Protein AF-A0A519ZS74-F1 (afdb_monomer)

Nearest PDB structures (foldseek):
  2l7a-assembly1_A  TM=2.210E-01  e=8.397E+00  Mus musculus

Structure (mmCIF, N/CA/C/O backbone):
data_AF-A0A519ZS74-F1
#
_entry.id   AF-A0A519ZS74-F1
#
loop_
_atom_site.group_PDB
_atom_site.id
_atom_site.type_symbol
_atom_site.label_atom_id
_atom_site.label_alt_id
_atom_site.label_comp_id
_atom_site.label_asym_id
_atom_site.label_entity_id
_atom_site.label_seq_id
_atom_site.pdbx_PDB_ins_code
_atom_site.Cartn_x
_atom_site.Cartn_y
_atom_site.Cartn_z
_atom_site.occupancy
_atom_site.B_iso_or_equiv
_atom_site.auth_seq_id
_atom_site.auth_comp_id
_atom_site.auth_asym_id
_atom_site.auth_atom_id
_atom_site.pdbx_PDB_model_num
ATOM 1 N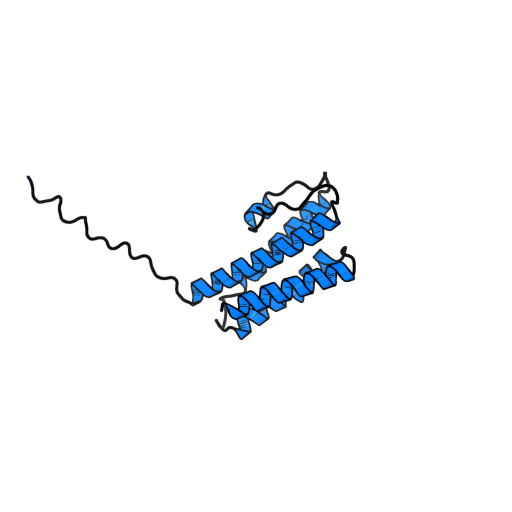 N . MET A 1 1 ? -61.307 16.543 -7.448 1.00 47.03 1 MET A N 1
ATOM 2 C CA . MET A 1 1 ? -60.037 15.778 -7.482 1.00 47.03 1 MET A CA 1
ATOM 3 C C . MET A 1 1 ? -58.834 16.681 -7.176 1.00 47.03 1 MET A C 1
ATOM 5 O O . MET A 1 1 ? -58.057 16.983 -8.069 1.00 47.03 1 MET A O 1
ATOM 9 N N . ARG A 1 2 ? -58.686 17.200 -5.947 1.00 54.75 2 ARG A N 1
ATOM 10 C CA . ARG A 1 2 ? -57.644 18.210 -5.647 1.00 54.75 2 ARG A CA 1
ATOM 11 C C . ARG A 1 2 ? -57.099 18.129 -4.215 1.00 54.75 2 ARG A C 1
ATOM 13 O O . ARG A 1 2 ? -56.752 19.149 -3.643 1.00 54.75 2 ARG A O 1
ATOM 20 N N . HIS A 1 3 ? -57.032 16.935 -3.621 1.00 51.72 3 HIS A N 1
ATOM 21 C CA . HIS A 1 3 ? -56.488 16.778 -2.259 1.00 51.72 3 HIS A CA 1
ATOM 22 C C . HIS A 1 3 ? -55.543 15.582 -2.056 1.00 51.72 3 HIS A C 1
ATOM 24 O O . HIS A 1 3 ? -54.991 15.449 -0.973 1.00 51.72 3 HIS A O 1
ATOM 30 N N . LEU A 1 4 ? -55.260 14.768 -3.081 1.00 53.41 4 LEU A N 1
ATOM 31 C CA . LEU A 1 4 ? -54.363 13.607 -2.938 1.00 53.41 4 LEU A CA 1
ATOM 32 C C . LEU A 1 4 ? -52.867 13.897 -3.168 1.00 53.41 4 LEU A C 1
ATOM 34 O O . LEU A 1 4 ? -52.048 13.002 -3.010 1.00 53.41 4 LEU A O 1
ATOM 38 N N . LEU A 1 5 ? -52.484 15.134 -3.500 1.00 52.88 5 LEU A N 1
ATOM 39 C CA . LEU A 1 5 ? -51.108 15.475 -3.897 1.00 52.88 5 LEU A CA 1
ATOM 40 C C . LEU A 1 5 ? -50.310 16.227 -2.815 1.00 52.88 5 LEU A C 1
ATOM 42 O O . LEU A 1 5 ? -49.486 17.079 -3.135 1.00 52.88 5 LEU A O 1
ATOM 46 N N . LYS A 1 6 ? -50.593 15.990 -1.529 1.00 51.09 6 LYS A N 1
ATOM 47 C CA . LYS A 1 6 ? -49.886 16.668 -0.421 1.00 51.09 6 LYS A CA 1
ATOM 48 C C . LYS A 1 6 ? -49.272 15.734 0.624 1.00 51.09 6 LYS A C 1
ATOM 50 O O . LYS A 1 6 ? -48.623 16.223 1.538 1.00 51.09 6 LYS A O 1
ATOM 55 N N . LEU A 1 7 ? -49.416 14.414 0.481 1.00 51.12 7 LEU A N 1
ATOM 56 C CA . LEU A 1 7 ? -48.955 13.449 1.492 1.00 51.12 7 LEU A CA 1
ATOM 57 C C . LEU A 1 7 ? -47.631 12.735 1.160 1.00 51.12 7 LEU A C 1
ATOM 59 O O . LEU A 1 7 ? -47.291 11.757 1.811 1.00 51.12 7 LEU A O 1
ATOM 63 N N . LEU A 1 8 ? -46.881 13.206 0.160 1.00 53.12 8 LEU A N 1
ATOM 64 C CA . LEU A 1 8 ? -45.631 12.576 -0.300 1.00 53.12 8 LEU A CA 1
ATOM 65 C C . LEU A 1 8 ? -44.371 13.420 -0.032 1.00 53.12 8 LEU A C 1
ATOM 67 O O . LEU A 1 8 ? -43.315 13.140 -0.585 1.00 53.12 8 LEU A O 1
ATOM 71 N N . LEU A 1 9 ? -44.465 14.447 0.821 1.00 54.03 9 LEU A N 1
ATOM 72 C CA . LEU A 1 9 ? -43.363 15.378 1.121 1.00 54.03 9 LEU A CA 1
ATOM 73 C C . LEU A 1 9 ? -42.693 15.169 2.491 1.00 54.03 9 LEU A C 1
ATOM 75 O O . LEU A 1 9 ? -41.896 15.998 2.912 1.00 54.03 9 LEU A O 1
ATOM 79 N N . PHE A 1 10 ? -42.966 14.053 3.170 1.00 50.94 10 PHE A N 1
ATOM 80 C CA . PHE A 1 10 ? -42.341 13.715 4.455 1.00 50.94 10 PHE A CA 1
ATOM 81 C C . PHE A 1 10 ? -41.796 12.284 4.474 1.00 50.94 10 PHE A C 1
ATOM 83 O O . PHE A 1 10 ? -42.033 11.528 5.410 1.00 50.94 10 PHE A O 1
ATOM 90 N N . LEU A 1 11 ? -41.047 11.899 3.442 1.00 52.06 11 LEU A N 1
ATOM 91 C CA . LEU A 1 11 ? -40.039 10.858 3.625 1.00 5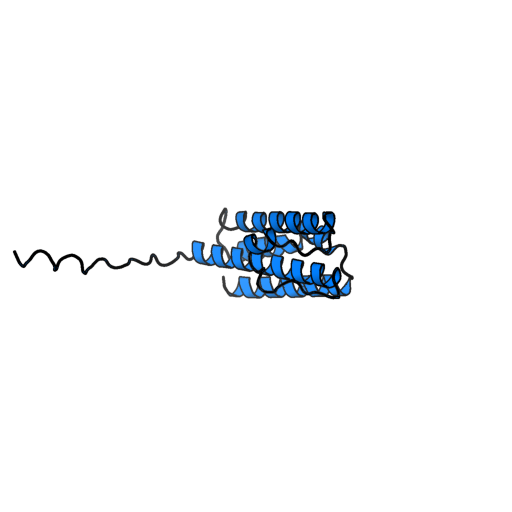2.06 11 LEU A CA 1
ATOM 92 C C . LEU A 1 11 ? -38.779 11.566 4.129 1.00 52.06 11 LEU A C 1
ATOM 94 O O . LEU A 1 11 ? -38.113 12.224 3.327 1.00 52.06 11 LEU A O 1
ATOM 98 N N . PRO A 1 12 ? -38.437 11.490 5.430 1.00 56.12 12 PRO A N 1
ATOM 99 C CA . PRO A 1 12 ? -37.088 11.833 5.820 1.00 56.12 12 PRO A CA 1
ATOM 100 C C . PRO A 1 12 ? -36.199 10.831 5.085 1.00 56.12 12 PRO A C 1
ATOM 102 O O . PRO A 1 12 ? -36.344 9.619 5.255 1.00 56.12 12 PRO A O 1
ATOM 105 N N . LEU A 1 13 ? -35.307 11.326 4.228 1.00 57.69 13 LEU A N 1
ATOM 106 C CA . LEU A 1 13 ? -34.118 10.569 3.869 1.00 57.69 13 LEU A CA 1
ATOM 107 C C . LEU A 1 13 ? -33.385 10.311 5.186 1.00 57.69 13 LEU A C 1
ATOM 109 O O . LEU A 1 13 ? -32.620 11.145 5.665 1.00 57.69 13 LEU A O 1
ATOM 113 N N . LEU A 1 14 ? -33.684 9.174 5.810 1.00 53.66 14 LEU A N 1
ATOM 114 C CA . LEU A 1 14 ? -32.897 8.607 6.887 1.00 53.66 14 LEU A CA 1
ATOM 115 C C . LEU A 1 14 ? -31.566 8.204 6.254 1.00 53.66 14 LEU A C 1
ATOM 117 O O . LEU A 1 14 ? -31.371 7.061 5.849 1.00 53.66 14 LEU A O 1
ATOM 121 N N . ALA A 1 15 ? -30.660 9.168 6.107 1.00 57.94 15 ALA A N 1
ATOM 122 C CA . ALA A 1 15 ? -29.251 8.857 5.992 1.00 57.94 15 ALA A CA 1
ATOM 123 C C . ALA A 1 15 ? -28.886 8.151 7.301 1.00 57.94 15 ALA A C 1
ATOM 125 O O . ALA A 1 15 ? -28.799 8.791 8.349 1.00 57.94 15 ALA A O 1
ATOM 126 N N . ALA A 1 16 ? -28.782 6.822 7.265 1.00 62.91 16 ALA A N 1
ATOM 127 C CA . ALA A 1 16 ? -28.293 6.063 8.401 1.00 62.91 16 ALA A CA 1
ATOM 128 C C . ALA A 1 16 ? -26.895 6.600 8.733 1.00 62.91 16 ALA A C 1
ATOM 130 O O . ALA A 1 16 ? -25.989 6.539 7.899 1.00 62.91 16 ALA A O 1
ATOM 131 N N . ALA A 1 17 ? -26.746 7.204 9.913 1.00 69.25 17 ALA A N 1
ATOM 132 C CA . ALA A 1 17 ? -25.441 7.618 10.398 1.00 69.25 17 ALA A CA 1
ATOM 133 C C . ALA A 1 17 ? -24.561 6.367 10.483 1.00 69.25 17 ALA A C 1
ATOM 135 O O . ALA A 1 17 ? -24.976 5.366 11.068 1.00 69.25 17 ALA A O 1
ATOM 136 N N . GLN A 1 18 ? -23.378 6.419 9.868 1.00 78.38 18 GLN A N 1
ATOM 137 C CA . GLN A 1 18 ? -22.432 5.308 9.921 1.00 78.38 18 GLN A CA 1
ATOM 138 C C . GLN A 1 18 ? -22.118 4.983 11.377 1.00 78.38 18 GLN A C 1
ATOM 140 O O . GLN A 1 18 ? -21.830 5.870 12.187 1.00 78.38 18 GLN A O 1
ATOM 145 N N . THR A 1 19 ? -22.184 3.701 11.712 1.00 87.50 19 THR A N 1
ATOM 146 C CA . THR A 1 19 ? -21.801 3.240 13.043 1.00 87.50 19 THR A CA 1
ATOM 147 C C . THR A 1 19 ? -20.296 3.449 13.247 1.00 87.50 19 THR A C 1
ATOM 149 O O . THR A 1 19 ? -19.530 3.393 12.281 1.00 87.50 19 THR A O 1
ATOM 152 N N . PRO A 1 20 ? -19.813 3.625 14.492 1.00 88.25 20 PRO A N 1
ATOM 153 C CA . PRO A 1 20 ? -18.374 3.691 14.759 1.00 88.25 20 PRO A CA 1
ATOM 154 C C . PRO A 1 20 ? -17.603 2.489 14.189 1.00 88.25 20 PRO A C 1
ATOM 156 O O . PRO A 1 20 ? -16.492 2.636 13.689 1.00 88.25 20 PRO A O 1
ATOM 159 N N . ALA A 1 21 ? -18.222 1.304 14.188 1.00 89.19 21 ALA A N 1
ATOM 160 C CA . ALA A 1 21 ? -17.663 0.099 13.585 1.00 89.19 21 ALA A CA 1
ATOM 161 C C . ALA A 1 21 ? -17.443 0.242 12.068 1.00 89.19 21 ALA A C 1
ATOM 163 O O . ALA A 1 21 ? -16.370 -0.094 11.566 1.00 89.19 21 ALA A O 1
ATOM 164 N N . GLU A 1 22 ? -18.433 0.765 11.342 1.00 91.50 22 GLU A N 1
ATOM 165 C CA . GLU A 1 22 ? -18.336 1.012 9.899 1.00 91.50 22 GLU A CA 1
ATOM 166 C C . GLU A 1 22 ? -17.301 2.092 9.583 1.00 91.50 22 GLU A C 1
ATOM 168 O O . GLU A 1 22 ? -16.487 1.906 8.677 1.00 91.50 22 GLU A O 1
ATOM 173 N N . THR A 1 23 ? -17.274 3.181 10.354 1.00 93.12 23 THR A N 1
ATOM 174 C CA . THR A 1 23 ? -16.278 4.254 10.210 1.00 93.12 23 THR A CA 1
ATOM 175 C C . THR A 1 23 ? -14.861 3.719 10.406 1.00 93.12 23 THR A C 1
ATOM 177 O O . THR A 1 23 ? -13.989 3.941 9.564 1.00 93.12 23 THR A O 1
ATOM 180 N N . ASN A 1 24 ? -14.636 2.933 11.460 1.00 94.12 24 ASN A N 1
ATOM 181 C CA . ASN A 1 24 ? -13.320 2.373 11.765 1.00 94.12 24 ASN A CA 1
ATOM 182 C C . ASN A 1 24 ? -12.897 1.322 10.734 1.00 94.12 24 ASN A C 1
ATOM 184 O O . ASN A 1 24 ? -11.722 1.244 10.371 1.00 94.12 24 ASN A O 1
ATOM 188 N N . LYS A 1 25 ? -13.848 0.549 10.194 1.00 94.62 25 LYS A N 1
ATOM 189 C CA . LYS A 1 25 ? -13.588 -0.367 9.078 1.00 94.62 25 LYS A CA 1
ATOM 190 C C . LYS A 1 25 ? -13.190 0.378 7.807 1.00 94.62 25 LYS A C 1
ATOM 192 O O . LYS A 1 25 ? -12.229 -0.014 7.151 1.00 94.62 25 LYS A O 1
ATOM 197 N N . GLN A 1 26 ? -13.886 1.461 7.470 1.00 95.12 26 GLN A N 1
ATOM 198 C CA . GLN A 1 26 ? -13.552 2.287 6.309 1.00 95.12 26 GLN A CA 1
ATOM 199 C C . GLN A 1 26 ? -12.190 2.966 6.462 1.00 95.12 26 GLN A C 1
ATOM 201 O O . GLN A 1 26 ? -11.429 3.033 5.496 1.00 95.12 26 GLN A O 1
ATOM 206 N N . LEU A 1 27 ? -11.868 3.445 7.668 1.00 96.81 27 LEU A N 1
ATOM 207 C CA . LEU A 1 27 ? -10.549 3.979 7.987 1.00 96.81 27 LEU A CA 1
ATOM 208 C C . LEU A 1 27 ? -9.472 2.908 7.784 1.00 96.81 27 LEU A C 1
ATOM 210 O O . LEU A 1 27 ? -8.490 3.168 7.095 1.00 96.81 27 LEU A O 1
ATOM 214 N N . PHE A 1 28 ? -9.685 1.696 8.305 1.00 97.25 28 PHE A N 1
ATOM 215 C CA . PHE A 1 28 ? -8.763 0.576 8.118 1.00 97.25 28 PHE A CA 1
ATOM 216 C C . PHE A 1 28 ? -8.540 0.271 6.632 1.00 97.25 28 PHE A C 1
ATOM 218 O O . PHE A 1 28 ? -7.401 0.212 6.171 1.00 97.25 28 PHE A O 1
ATOM 225 N N . ASP A 1 29 ? -9.618 0.135 5.859 1.00 97.12 29 ASP A N 1
ATOM 226 C CA . ASP A 1 29 ? -9.547 -0.202 4.436 1.00 97.12 29 ASP A CA 1
ATOM 227 C C . ASP A 1 29 ? -8.819 0.864 3.622 1.00 97.12 29 ASP A C 1
ATOM 229 O O . ASP A 1 29 ? -7.980 0.531 2.780 1.00 97.12 29 ASP A O 1
ATOM 233 N N . ARG A 1 30 ? -9.097 2.142 3.904 1.00 97.31 30 ARG A N 1
ATOM 234 C CA . ARG A 1 30 ? -8.407 3.271 3.275 1.00 97.31 30 ARG A CA 1
ATOM 235 C C . ARG A 1 30 ? -6.923 3.273 3.623 1.00 97.31 30 ARG A C 1
ATOM 237 O O . ARG A 1 30 ? -6.102 3.525 2.745 1.00 97.31 30 ARG A O 1
ATOM 244 N N . THR A 1 31 ? -6.575 2.967 4.870 1.00 98.25 31 THR A N 1
ATOM 245 C CA . THR A 1 31 ? -5.176 2.854 5.281 1.00 98.25 31 THR A CA 1
ATOM 246 C C . THR A 1 31 ? -4.489 1.720 4.531 1.00 98.25 31 THR A C 1
ATOM 248 O O . THR A 1 31 ? -3.437 1.952 3.951 1.00 98.25 31 THR A O 1
ATOM 251 N N . ILE A 1 32 ? -5.095 0.531 4.427 1.00 98.19 32 ILE A N 1
ATOM 252 C CA . ILE A 1 32 ? -4.534 -0.570 3.624 1.00 98.19 32 ILE A CA 1
ATOM 253 C C . ILE A 1 32 ? -4.341 -0.166 2.154 1.00 98.19 32 ILE A C 1
ATOM 255 O O . ILE A 1 32 ? -3.323 -0.509 1.551 1.00 98.19 32 ILE A O 1
ATOM 259 N N . ASP A 1 33 ? -5.293 0.562 1.567 1.00 98.25 33 ASP A N 1
ATOM 260 C CA . ASP A 1 33 ? -5.164 1.074 0.201 1.00 98.25 33 ASP A CA 1
ATOM 261 C C . ASP A 1 33 ? -3.992 2.044 0.037 1.00 98.25 33 ASP A C 1
ATOM 263 O O . ASP A 1 33 ? -3.286 1.971 -0.971 1.00 98.25 33 ASP A O 1
ATOM 267 N N . GLU A 1 34 ? -3.769 2.914 1.021 1.00 98.25 34 GLU A N 1
ATOM 268 C CA . GLU A 1 34 ? -2.666 3.873 1.024 1.00 98.25 34 GLU A CA 1
ATOM 269 C C . GLU A 1 34 ? -1.306 3.186 1.200 1.00 98.25 34 GLU A C 1
ATOM 271 O O . GLU A 1 34 ? -0.376 3.486 0.449 1.00 98.25 34 GLU A O 1
ATOM 276 N N . LEU A 1 35 ? -1.205 2.227 2.127 1.00 98.50 35 LEU A N 1
ATOM 277 C CA . LEU A 1 35 ? -0.008 1.401 2.330 1.00 98.50 35 LEU A CA 1
ATOM 278 C C . LEU A 1 35 ? 0.363 0.648 1.039 1.00 98.50 35 LEU A C 1
ATOM 280 O O . LEU A 1 35 ? 1.499 0.673 0.555 1.00 98.50 35 LEU A O 1
ATOM 284 N N . ASN A 1 36 ? -0.631 0.021 0.402 1.00 98.44 36 ASN A N 1
ATOM 285 C CA . ASN A 1 36 ? -0.445 -0.678 -0.866 1.00 98.44 36 ASN A CA 1
ATOM 286 C C . ASN A 1 36 ? -0.043 0.283 -1.998 1.00 98.44 36 ASN A C 1
ATOM 288 O O . ASN A 1 36 ? 0.894 -0.006 -2.742 1.00 98.44 36 ASN A O 1
ATOM 292 N N . PHE A 1 37 ? -0.696 1.446 -2.103 1.00 98.56 37 PHE A N 1
ATOM 293 C CA . PHE A 1 37 ? -0.352 2.468 -3.093 1.00 98.56 37 PHE A CA 1
ATOM 294 C C . PHE A 1 37 ? 1.109 2.915 -2.969 1.00 98.56 37 PHE A C 1
ATOM 296 O O . PHE A 1 37 ? 1.830 2.888 -3.961 1.00 98.56 37 PHE A O 1
ATOM 303 N N . ARG A 1 38 ? 1.566 3.290 -1.771 1.00 98.25 38 ARG A N 1
ATOM 304 C CA . ARG A 1 38 ? 2.940 3.776 -1.544 1.00 98.25 38 ARG A CA 1
ATOM 305 C C . ARG A 1 38 ? 3.983 2.698 -1.785 1.00 98.25 38 ARG A C 1
ATOM 307 O O . ARG A 1 38 ? 5.045 2.968 -2.350 1.00 98.25 38 ARG A O 1
ATOM 314 N N . THR A 1 39 ? 3.666 1.469 -1.387 1.00 98.44 39 THR A N 1
ATOM 315 C CA . THR A 1 39 ? 4.500 0.302 -1.670 1.00 98.44 39 THR A CA 1
ATOM 316 C C . THR A 1 39 ? 4.639 0.095 -3.182 1.00 98.44 39 THR A C 1
ATOM 318 O O . THR A 1 39 ? 5.751 -0.089 -3.678 1.00 98.44 39 THR A O 1
ATOM 321 N N . PHE A 1 40 ? 3.537 0.187 -3.932 1.00 98.44 40 PHE A N 1
ATOM 322 C CA . PHE A 1 40 ? 3.546 0.109 -5.394 1.00 98.44 40 PHE A CA 1
ATOM 323 C C . PHE A 1 40 ? 4.335 1.237 -6.027 1.00 98.44 40 PHE A C 1
ATOM 325 O O . PHE A 1 40 ? 5.206 0.963 -6.842 1.00 98.44 40 PHE A O 1
ATOM 332 N N . GLU A 1 41 ? 4.052 2.475 -5.633 1.00 98.19 41 GLU A N 1
ATOM 333 C CA . GLU A 1 41 ? 4.721 3.673 -6.130 1.00 98.19 41 GLU A CA 1
ATOM 334 C C . GLU A 1 41 ? 6.235 3.546 -5.970 1.00 98.19 41 GLU A C 1
ATOM 336 O O . GLU A 1 41 ? 6.968 3.668 -6.945 1.00 98.19 41 GLU A O 1
ATOM 341 N N . THR A 1 42 ? 6.697 3.171 -4.776 1.00 98.06 42 THR A N 1
ATOM 342 C CA . THR A 1 42 ? 8.129 3.029 -4.484 1.00 98.06 42 THR A CA 1
ATOM 343 C C . THR A 1 42 ? 8.783 1.933 -5.329 1.00 98.06 42 THR A C 1
ATOM 345 O O . THR A 1 42 ? 9.828 2.156 -5.937 1.00 98.06 42 THR A O 1
ATOM 348 N N . VAL A 1 43 ? 8.184 0.737 -5.390 1.00 97.94 43 VAL A N 1
ATOM 349 C CA . VAL A 1 43 ? 8.758 -0.394 -6.143 1.00 97.94 43 VAL A CA 1
ATOM 350 C C . VAL A 1 43 ? 8.705 -0.146 -7.652 1.00 97.94 43 VAL A C 1
ATOM 352 O O . VAL A 1 43 ? 9.653 -0.477 -8.364 1.00 97.94 43 VAL A O 1
ATOM 355 N N . TYR A 1 44 ? 7.624 0.455 -8.143 1.00 97.75 44 TYR A N 1
ATOM 356 C CA . TYR A 1 44 ? 7.433 0.750 -9.557 1.00 97.75 44 TYR A CA 1
ATOM 357 C C . TYR A 1 44 ? 8.396 1.829 -10.037 1.00 97.75 44 TYR A C 1
ATOM 359 O O . TYR A 1 44 ? 9.124 1.602 -10.999 1.00 97.75 44 TYR A O 1
ATOM 367 N N . ASP A 1 45 ? 8.453 2.967 -9.343 1.00 96.69 45 ASP A N 1
ATOM 368 C CA . ASP A 1 45 ? 9.339 4.080 -9.690 1.00 96.69 45 ASP A CA 1
ATOM 369 C C . ASP A 1 45 ? 10.813 3.686 -9.609 1.00 96.69 45 ASP A C 1
ATOM 371 O O . ASP A 1 45 ? 11.655 4.256 -10.309 1.00 96.69 45 ASP A O 1
ATOM 375 N N . LYS A 1 46 ? 11.139 2.700 -8.764 1.00 95.62 46 LYS A N 1
ATOM 376 C CA . LYS A 1 46 ? 12.484 2.140 -8.725 1.00 95.62 46 LYS A CA 1
ATOM 377 C C . LYS A 1 46 ? 12.800 1.304 -9.962 1.00 95.62 46 LYS A C 1
ATOM 379 O O . LYS A 1 46 ? 13.925 1.355 -10.457 1.00 95.62 46 LYS A O 1
ATOM 384 N N . HIS A 1 47 ? 11.838 0.517 -10.436 1.00 94.81 47 HIS A N 1
ATOM 385 C CA . HIS A 1 47 ? 12.015 -0.321 -11.619 1.00 94.81 47 HIS A CA 1
ATOM 386 C C . HIS A 1 47 ? 12.022 0.512 -12.907 1.00 94.81 47 HIS A C 1
ATOM 388 O O . HIS A 1 47 ? 12.857 0.293 -13.782 1.00 94.81 47 HIS A O 1
ATOM 394 N N . PHE A 1 48 ? 11.125 1.492 -13.006 1.00 95.12 48 PHE A N 1
ATOM 395 C CA . PHE A 1 48 ? 10.937 2.320 -14.187 1.00 95.12 48 PHE A CA 1
ATOM 396 C C . PHE A 1 48 ? 11.349 3.766 -13.916 1.00 95.12 48 PHE A C 1
ATOM 398 O O . PHE A 1 48 ? 10.600 4.557 -13.357 1.00 95.12 48 PHE A O 1
ATOM 405 N N . THR A 1 49 ? 12.537 4.153 -14.372 1.00 91.44 49 THR A N 1
ATOM 406 C CA . THR A 1 49 ? 13.080 5.497 -14.107 1.00 91.44 49 THR A CA 1
ATOM 407 C C . THR A 1 49 ? 12.523 6.587 -15.026 1.00 91.44 49 THR A C 1
ATOM 409 O O . THR A 1 49 ? 12.648 7.772 -14.719 1.00 91.44 49 THR A O 1
ATOM 412 N N . ARG A 1 50 ? 11.912 6.207 -16.156 1.00 93.75 50 ARG A N 1
ATOM 413 C CA . ARG A 1 50 ? 11.395 7.129 -17.187 1.00 93.75 50 ARG A CA 1
ATOM 414 C C . ARG A 1 50 ? 9.898 7.412 -17.083 1.00 93.75 50 ARG A C 1
ATOM 416 O O . ARG A 1 50 ? 9.383 8.244 -17.821 1.00 93.75 50 ARG A O 1
ATOM 423 N N . GLN A 1 51 ? 9.205 6.720 -16.190 1.00 93.56 51 GLN A N 1
ATOM 424 C CA . GLN A 1 51 ? 7.770 6.848 -15.982 1.00 93.56 51 GLN A CA 1
ATOM 425 C C . GLN A 1 51 ? 7.463 6.756 -14.493 1.00 93.56 51 GLN A C 1
ATOM 427 O O . GLN A 1 51 ? 8.287 6.300 -13.708 1.00 93.56 51 GLN A O 1
ATOM 432 N N . LYS A 1 52 ? 6.286 7.235 -14.106 1.00 95.44 52 LYS A N 1
ATOM 433 C CA . LYS A 1 52 ? 5.873 7.316 -12.709 1.00 95.44 52 LYS A CA 1
ATOM 434 C C . LYS A 1 52 ? 4.631 6.494 -12.466 1.00 95.44 52 LYS A C 1
ATOM 436 O O . LYS A 1 52 ? 3.762 6.428 -13.338 1.00 95.44 52 LYS A O 1
ATOM 441 N N . PHE A 1 53 ? 4.549 5.889 -11.288 1.00 97.31 53 PHE A N 1
ATOM 442 C CA . PHE A 1 53 ? 3.341 5.202 -10.874 1.00 97.31 53 PHE A CA 1
ATOM 443 C C . PHE A 1 53 ? 2.183 6.215 -10.774 1.00 97.31 53 PHE A C 1
ATOM 445 O O . PHE A 1 53 ? 2.304 7.209 -10.053 1.00 97.31 53 PHE A O 1
ATOM 452 N N . PRO A 1 54 ? 1.069 6.037 -11.511 1.00 97.31 54 PRO A N 1
ATOM 453 C CA . PRO A 1 54 ? 0.035 7.065 -11.557 1.00 97.31 54 PRO A CA 1
ATOM 454 C C . PRO A 1 54 ? -0.659 7.263 -10.204 1.00 97.31 54 PRO A C 1
ATOM 456 O O . PRO A 1 54 ? -1.185 6.325 -9.603 1.00 97.31 54 PRO A O 1
ATOM 459 N N . THR A 1 55 ? -0.750 8.518 -9.761 1.00 95.69 55 THR A N 1
ATOM 460 C CA . THR A 1 55 ? -1.347 8.894 -8.467 1.00 95.69 55 THR A CA 1
ATOM 461 C C . THR A 1 55 ? -2.843 8.594 -8.360 1.00 95.69 55 THR A C 1
ATOM 463 O O . THR A 1 55 ? -3.375 8.574 -7.250 1.00 95.69 55 THR A O 1
ATOM 466 N N . SER A 1 56 ? -3.515 8.338 -9.487 1.00 94.62 56 SER A N 1
ATOM 467 C CA . SER A 1 56 ? -4.918 7.921 -9.569 1.00 94.62 56 SER A CA 1
ATOM 468 C C . SER A 1 56 ? -5.147 6.459 -9.164 1.00 94.62 56 SER A C 1
ATOM 470 O O . SER A 1 56 ? -6.280 6.078 -8.870 1.00 94.62 56 SER A O 1
ATOM 472 N N . LEU A 1 57 ? -4.100 5.629 -9.074 1.00 96.62 57 LEU A N 1
ATOM 473 C CA . LEU A 1 57 ? -4.202 4.196 -8.756 1.00 96.62 57 LEU A CA 1
ATOM 474 C C . LEU A 1 57 ? -4.308 3.918 -7.244 1.00 96.62 57 LEU A C 1
ATOM 476 O O . LEU A 1 57 ? -3.670 3.008 -6.707 1.00 96.62 57 LEU A O 1
ATOM 480 N N . ARG A 1 58 ? -5.127 4.706 -6.540 1.00 94.81 58 ARG A N 1
ATOM 481 C CA . ARG A 1 58 ? -5.300 4.642 -5.076 1.00 94.81 58 ARG A CA 1
ATOM 482 C C . ARG A 1 58 ? -6.107 3.435 -4.609 1.00 94.81 58 ARG A C 1
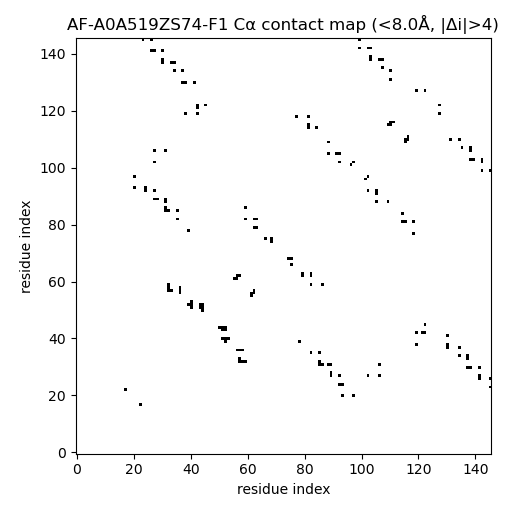ATOM 484 O O . ARG A 1 58 ? -5.945 3.014 -3.471 1.00 94.81 58 ARG A O 1
ATOM 491 N N . THR A 1 59 ? -6.926 2.843 -5.475 1.00 95.12 59 THR A N 1
ATOM 492 C CA . THR A 1 59 ? -7.766 1.687 -5.130 1.00 95.12 59 THR A CA 1
ATOM 493 C C . THR A 1 59 ? -7.209 0.389 -5.703 1.00 95.12 59 THR A C 1
ATOM 495 O O . THR A 1 59 ? -6.571 0.371 -6.760 1.00 95.12 59 THR A O 1
ATOM 498 N N . ALA A 1 60 ? -7.502 -0.733 -5.043 1.00 95.12 60 ALA A N 1
ATOM 499 C CA . ALA A 1 60 ? -7.122 -2.050 -5.547 1.00 95.12 60 ALA A CA 1
ATOM 500 C C . ALA A 1 60 ? -7.715 -2.348 -6.936 1.00 95.12 60 ALA A C 1
ATOM 502 O O . ALA A 1 60 ? -7.050 -2.973 -7.764 1.00 95.12 60 ALA A O 1
ATOM 503 N N . ALA A 1 61 ? -8.932 -1.869 -7.215 1.00 96.25 61 ALA A N 1
ATOM 504 C CA . ALA A 1 61 ? -9.577 -2.013 -8.518 1.00 96.25 61 ALA A CA 1
ATOM 505 C C . ALA A 1 61 ? -8.812 -1.272 -9.626 1.00 96.25 61 ALA A C 1
ATOM 507 O O . ALA A 1 61 ? -8.523 -1.869 -10.662 1.00 96.25 61 ALA A O 1
ATOM 508 N N . ALA A 1 62 ? -8.411 -0.019 -9.384 1.00 96.81 62 ALA A N 1
ATOM 509 C CA . ALA A 1 62 ? -7.619 0.753 -10.339 1.00 96.81 62 ALA A CA 1
ATOM 510 C C . ALA A 1 62 ? -6.262 0.081 -10.608 1.00 96.81 62 ALA A C 1
ATOM 512 O O . ALA A 1 62 ? -5.877 -0.116 -11.759 1.00 96.81 62 ALA A O 1
ATOM 513 N N . ARG A 1 63 ? -5.573 -0.378 -9.553 1.00 97.19 63 ARG A N 1
ATOM 514 C CA . ARG A 1 63 ? -4.299 -1.112 -9.677 1.00 97.19 63 ARG A CA 1
ATOM 515 C C . ARG A 1 63 ? -4.423 -2.425 -10.451 1.00 97.19 63 ARG A C 1
ATOM 517 O O . ARG A 1 63 ? -3.472 -2.831 -11.103 1.00 97.19 63 ARG A O 1
ATOM 524 N N . ARG A 1 64 ? -5.581 -3.091 -10.405 1.00 96.56 64 ARG A N 1
ATOM 525 C CA . ARG A 1 64 ? -5.830 -4.334 -11.156 1.00 96.56 64 ARG A CA 1
ATOM 526 C C . ARG A 1 64 ? -5.921 -4.102 -12.666 1.00 96.56 64 ARG A C 1
ATOM 528 O O . ARG A 1 64 ? -5.592 -4.999 -13.431 1.00 96.56 64 ARG A O 1
ATOM 535 N N . GLN A 1 65 ? -6.375 -2.922 -13.080 1.00 95.75 65 GLN A N 1
ATOM 536 C CA . GLN A 1 65 ? -6.512 -2.545 -14.491 1.00 95.75 65 GLN A CA 1
ATOM 537 C C . GLN A 1 65 ? -5.220 -1.959 -15.074 1.00 95.75 65 GLN A C 1
ATOM 539 O O . GLN A 1 65 ? -5.104 -1.786 -16.286 1.00 95.75 65 GLN A O 1
ATOM 544 N N . PHE A 1 66 ? -4.244 -1.654 -14.222 1.00 95.94 66 PHE A N 1
ATOM 545 C CA . PHE A 1 66 ? -2.972 -1.093 -14.637 1.00 95.94 66 PHE A CA 1
ATOM 546 C C . PHE A 1 66 ? -2.104 -2.136 -15.360 1.00 95.94 66 PHE A C 1
ATOM 548 O O . PHE A 1 66 ? -1.892 -3.246 -14.868 1.00 95.94 66 PHE A O 1
ATOM 555 N N . SER A 1 67 ? -1.604 -1.770 -16.540 1.00 95.00 67 SER A N 1
ATOM 556 C CA . SER A 1 67 ? -0.891 -2.672 -17.458 1.00 95.00 67 SER A CA 1
ATOM 557 C C . SER A 1 67 ? 0.404 -2.087 -18.028 1.00 95.00 67 SER A C 1
ATOM 559 O O . SER A 1 67 ? 1.093 -2.755 -18.798 1.00 95.00 67 SER A O 1
ATOM 561 N N . THR A 1 68 ? 0.787 -0.875 -17.624 1.00 95.06 68 THR A N 1
ATOM 562 C CA . THR A 1 68 ? 2.018 -0.228 -18.090 1.00 95.06 68 THR A CA 1
ATOM 563 C C . THR A 1 68 ? 3.232 -0.845 -17.394 1.00 95.06 68 THR A C 1
ATOM 565 O O . THR A 1 68 ? 3.693 -0.348 -16.380 1.00 95.06 68 THR A O 1
ATOM 568 N N . PHE A 1 69 ? 3.740 -1.959 -17.922 1.00 95.69 69 PHE A N 1
ATOM 569 C CA . PHE A 1 69 ? 4.916 -2.664 -17.390 1.00 95.69 69 PHE A CA 1
ATOM 570 C C . PHE A 1 69 ? 5.994 -2.919 -18.460 1.00 95.69 69 PHE A C 1
ATOM 572 O O . PHE A 1 69 ? 6.796 -3.829 -18.305 1.00 95.69 69 PHE A O 1
ATOM 579 N N . GLU A 1 70 ? 6.006 -2.157 -19.564 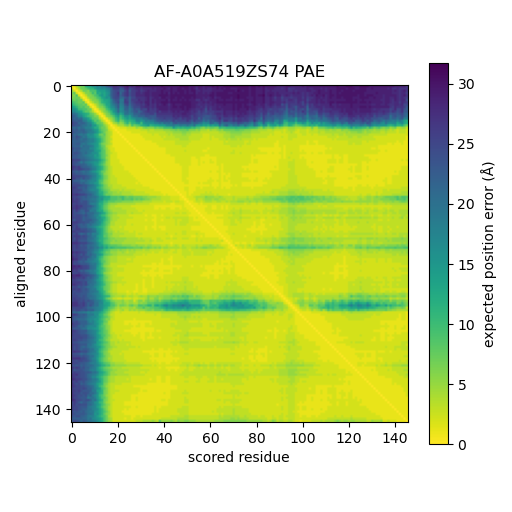1.00 91.44 70 GLU A N 1
ATOM 580 C CA . GLU A 1 70 ? 6.988 -2.283 -20.666 1.00 91.44 70 GLU A CA 1
ATOM 581 C C . GLU A 1 70 ? 7.181 -3.737 -21.161 1.00 91.44 70 GLU A C 1
ATOM 583 O O . GLU A 1 70 ? 8.297 -4.206 -21.362 1.00 91.44 70 GLU A O 1
ATOM 588 N N . ASN A 1 71 ? 6.078 -4.476 -21.337 1.00 90.06 71 ASN A N 1
ATOM 589 C CA . ASN A 1 71 ? 6.051 -5.904 -21.703 1.00 90.06 71 ASN A CA 1
ATOM 590 C C . ASN A 1 71 ? 6.659 -6.874 -20.663 1.00 90.06 71 ASN A C 1
ATOM 592 O O . ASN A 1 71 ? 6.844 -8.056 -20.954 1.00 90.06 71 ASN A O 1
ATOM 596 N N . ASN A 1 72 ? 6.916 -6.429 -19.431 1.00 94.69 72 ASN A N 1
ATOM 597 C CA . ASN A 1 72 ? 7.367 -7.282 -18.333 1.00 94.69 72 ASN A CA 1
ATOM 598 C C . ASN A 1 72 ? 6.178 -7.961 -17.622 1.00 94.69 72 ASN A C 1
ATOM 600 O O . ASN A 1 72 ? 5.698 -7.510 -16.578 1.00 94.69 72 ASN A O 1
ATOM 604 N N . ALA A 1 73 ? 5.699 -9.066 -18.201 1.00 96.00 73 ALA A N 1
ATOM 605 C CA . ALA A 1 73 ? 4.551 -9.818 -17.688 1.00 96.00 73 ALA A CA 1
ATOM 606 C C . ALA A 1 73 ? 4.773 -10.387 -16.271 1.00 96.00 73 ALA A C 1
ATOM 608 O O . ALA A 1 73 ? 3.846 -10.413 -15.460 1.00 96.00 73 ALA A O 1
ATOM 609 N N . GLU A 1 74 ? 5.999 -10.802 -15.939 1.00 94.88 74 GLU A N 1
ATOM 610 C CA . GLU A 1 74 ? 6.324 -11.322 -14.604 1.00 94.88 74 GLU A CA 1
ATOM 611 C C . GLU A 1 74 ? 6.270 -10.226 -13.537 1.00 94.88 74 GLU A C 1
ATOM 613 O O . GLU A 1 74 ? 5.754 -10.447 -12.438 1.00 94.88 74 GLU A O 1
ATOM 618 N N . LEU A 1 75 ? 6.731 -9.015 -13.864 1.00 95.31 75 LEU A N 1
ATOM 619 C CA . LEU A 1 75 ? 6.601 -7.869 -12.969 1.00 95.31 75 LEU A CA 1
ATOM 620 C C . LEU A 1 75 ? 5.137 -7.466 -12.791 1.00 95.31 75 LEU A C 1
ATOM 622 O O . LEU A 1 75 ? 4.694 -7.269 -11.660 1.00 95.31 75 LEU A O 1
ATOM 626 N N . GLN A 1 76 ? 4.359 -7.415 -13.875 1.00 97.25 76 GLN A N 1
ATOM 627 C CA . GLN A 1 76 ? 2.922 -7.157 -13.782 1.00 97.25 76 GLN A CA 1
ATOM 628 C C . GLN A 1 76 ? 2.240 -8.180 -12.864 1.00 97.25 76 GLN A C 1
ATOM 630 O O . GLN A 1 76 ? 1.469 -7.813 -11.976 1.00 97.25 76 GLN A O 1
ATOM 635 N N . LYS A 1 77 ? 2.564 -9.466 -13.020 1.00 97.12 77 LYS A N 1
ATOM 636 C CA . LYS A 1 77 ? 2.049 -10.543 -12.171 1.00 97.12 77 LYS A CA 1
ATOM 637 C C . LYS A 1 77 ? 2.461 -10.374 -10.708 1.00 97.12 77 LYS A C 1
ATOM 639 O O . LYS A 1 77 ? 1.624 -10.565 -9.827 1.00 97.12 77 LYS A O 1
ATOM 644 N N . LEU A 1 78 ? 3.708 -9.985 -10.429 1.00 96.62 78 LEU A N 1
ATOM 645 C CA . LEU A 1 78 ? 4.181 -9.691 -9.071 1.00 96.62 78 LEU A CA 1
ATOM 646 C C . LEU A 1 78 ? 3.334 -8.595 -8.409 1.00 96.62 78 LEU A C 1
ATOM 648 O O . LEU A 1 78 ? 2.887 -8.770 -7.273 1.00 96.62 78 LEU A O 1
ATOM 652 N N . PHE A 1 79 ? 3.072 -7.502 -9.129 1.00 97.94 79 PHE A N 1
ATOM 653 C CA . PHE A 1 79 ? 2.204 -6.422 -8.663 1.00 97.94 79 PHE A CA 1
ATOM 654 C C . PHE A 1 79 ? 0.781 -6.936 -8.432 1.00 97.94 79 PHE A C 1
ATOM 656 O O . PHE A 1 79 ? 0.264 -6.836 -7.324 1.00 97.94 79 PHE A O 1
ATOM 663 N N . LEU A 1 80 ? 0.153 -7.584 -9.412 1.00 97.81 80 LEU A N 1
ATOM 664 C CA . LEU A 1 80 ? -1.210 -8.108 -9.255 1.00 97.81 80 LEU A CA 1
ATOM 665 C C . LEU A 1 80 ? -1.349 -9.070 -8.062 1.00 97.81 80 LEU A C 1
ATOM 667 O O . LEU A 1 80 ? -2.328 -8.985 -7.317 1.00 97.81 80 LEU A O 1
ATOM 671 N N . ASN A 1 81 ? -0.350 -9.924 -7.830 1.00 97.62 81 ASN A N 1
ATOM 672 C CA . ASN A 1 81 ? -0.316 -10.830 -6.684 1.00 97.62 81 ASN A CA 1
ATOM 673 C C . ASN A 1 81 ? -0.267 -10.071 -5.355 1.00 97.62 81 ASN A C 1
ATOM 675 O O . ASN A 1 81 ? -1.054 -10.372 -4.455 1.00 97.62 81 ASN A O 1
ATOM 679 N N . TYR A 1 82 ? 0.613 -9.074 -5.227 1.00 98.06 82 TYR A N 1
ATOM 680 C CA . TYR A 1 82 ? 0.680 -8.264 -4.011 1.00 98.06 82 TYR A CA 1
ATOM 681 C C . TYR A 1 82 ? -0.590 -7.434 -3.799 1.00 98.06 82 TYR A C 1
ATOM 683 O O . TYR A 1 82 ? -1.089 -7.357 -2.679 1.00 98.06 82 TYR A O 1
ATOM 691 N N . ASN A 1 83 ? -1.191 -6.902 -4.866 1.00 97.56 83 ASN A N 1
ATOM 692 C CA . ASN A 1 83 ? -2.477 -6.209 -4.775 1.00 97.56 83 ASN A CA 1
ATOM 693 C C . ASN A 1 83 ? -3.563 -7.133 -4.191 1.00 97.56 83 ASN A C 1
ATOM 695 O O . ASN A 1 83 ? -4.360 -6.710 -3.358 1.00 97.56 83 ASN A O 1
ATOM 699 N N . GLY A 1 84 ? -3.561 -8.413 -4.580 1.00 97.00 84 GLY A N 1
ATOM 700 C CA . GLY A 1 84 ? -4.428 -9.434 -3.990 1.00 97.00 84 GLY A CA 1
ATOM 701 C C . GLY A 1 84 ? -4.105 -9.746 -2.524 1.00 97.00 84 GLY A C 1
ATOM 702 O O . GLY A 1 84 ? -5.020 -9.969 -1.734 1.00 97.00 84 GLY A O 1
ATOM 703 N N . VAL A 1 85 ? -2.827 -9.734 -2.126 1.00 96.31 85 VAL A N 1
ATOM 704 C CA . VAL A 1 85 ? -2.424 -9.855 -0.713 1.00 96.31 85 VAL A CA 1
ATOM 705 C C . VAL A 1 85 ? -2.995 -8.699 0.109 1.00 96.31 85 VAL A C 1
ATOM 707 O O . VAL A 1 85 ? -3.589 -8.952 1.155 1.00 96.31 85 VAL A O 1
ATOM 710 N N . ALA A 1 86 ? -2.853 -7.461 -0.368 1.00 94.50 86 ALA A N 1
ATOM 711 C CA . ALA A 1 86 ? -3.322 -6.275 0.339 1.00 94.50 86 ALA A CA 1
ATOM 712 C C . ALA A 1 86 ? -4.836 -6.315 0.600 1.00 94.50 86 ALA A C 1
ATOM 714 O O . ALA A 1 86 ? -5.282 -6.046 1.713 1.00 94.50 86 ALA A O 1
ATOM 715 N N . GLU A 1 87 ? -5.629 -6.754 -0.380 1.00 95.62 87 GLU A N 1
ATOM 716 C CA . GLU A 1 87 ? -7.076 -6.941 -0.207 1.00 95.62 87 GLU A CA 1
ATOM 717 C C . GLU A 1 87 ? -7.412 -7.956 0.899 1.00 95.62 87 GLU A C 1
ATOM 719 O O . GLU A 1 87 ? -8.391 -7.784 1.624 1.00 95.62 87 GLU A O 1
ATOM 724 N N . ARG A 1 88 ? -6.580 -8.987 1.106 1.00 94.62 88 ARG A N 1
ATOM 725 C CA . ARG A 1 88 ? -6.782 -9.941 2.209 1.00 94.62 88 ARG A CA 1
ATOM 726 C C . ARG A 1 88 ? -6.546 -9.321 3.582 1.00 94.62 88 ARG A C 1
ATOM 728 O O . ARG A 1 88 ? -7.111 -9.820 4.550 1.00 94.62 88 ARG A O 1
ATOM 735 N N . TYR A 1 89 ? -5.749 -8.257 3.698 1.00 93.75 89 TYR A N 1
ATOM 736 C CA . TYR A 1 89 ? -5.606 -7.543 4.969 1.00 93.75 89 TYR A CA 1
ATOM 737 C C . TYR A 1 89 ? -6.904 -6.837 5.358 1.00 93.75 89 TYR A C 1
ATOM 739 O O . TYR A 1 89 ? -7.309 -6.929 6.514 1.00 93.75 89 TYR A O 1
ATOM 747 N N . LYS A 1 90 ? -7.613 -6.234 4.394 1.00 93.81 90 LYS A N 1
ATOM 748 C CA . LYS A 1 90 ? -8.919 -5.582 4.618 1.00 93.81 90 LYS A CA 1
ATOM 749 C C . LYS A 1 90 ? -9.973 -6.527 5.186 1.00 93.81 90 LYS A C 1
ATOM 751 O O . LYS A 1 90 ? -10.857 -6.101 5.921 1.00 93.81 90 LYS A O 1
ATOM 756 N N . ALA A 1 91 ? -9.877 -7.814 4.859 1.00 89.69 91 ALA A N 1
ATOM 757 C CA . ALA A 1 91 ? -10.784 -8.836 5.365 1.00 89.69 91 ALA A CA 1
ATOM 758 C C . ALA A 1 91 ? -10.506 -9.247 6.825 1.00 89.69 91 ALA A C 1
ATOM 760 O O . ALA A 1 91 ? -11.309 -9.978 7.394 1.00 89.69 91 ALA A O 1
ATOM 761 N N . ARG A 1 92 ? -9.382 -8.832 7.434 1.00 85.50 92 ARG A N 1
ATOM 762 C CA . ARG A 1 92 ? -9.012 -9.213 8.812 1.00 85.50 92 ARG A CA 1
ATOM 763 C C . ARG A 1 92 ? -9.663 -8.317 9.867 1.00 85.50 92 ARG A C 1
ATOM 765 O O . ARG A 1 92 ? -10.065 -8.816 10.920 1.00 85.50 92 ARG A O 1
ATOM 772 N N . PHE A 1 93 ? -9.785 -7.021 9.586 1.00 87.56 93 PHE A N 1
ATOM 773 C CA . PHE A 1 93 ? -10.329 -6.061 10.542 1.00 87.56 93 PHE A CA 1
ATOM 774 C C . PHE A 1 93 ? -11.859 -6.108 10.557 1.00 87.56 93 PHE A C 1
ATOM 776 O O . PHE A 1 93 ? -12.496 -6.127 9.506 1.00 87.56 93 PHE A O 1
ATOM 783 N N . GLY A 1 94 ? -12.450 -6.128 11.754 1.00 81.88 94 GLY A N 1
ATOM 784 C CA . GLY A 1 94 ? -13.900 -6.249 11.956 1.00 81.88 94 GLY A CA 1
ATOM 785 C C . GLY A 1 94 ? -14.410 -7.654 12.296 1.00 81.88 94 GLY A C 1
ATOM 786 O O . GLY A 1 94 ? -15.546 -7.780 12.733 1.00 81.88 94 GLY A O 1
ATOM 787 N N . ASN A 1 95 ? -13.572 -8.694 12.199 1.00 79.19 95 ASN A N 1
ATOM 788 C CA . ASN A 1 95 ? -13.928 -10.068 12.605 1.00 7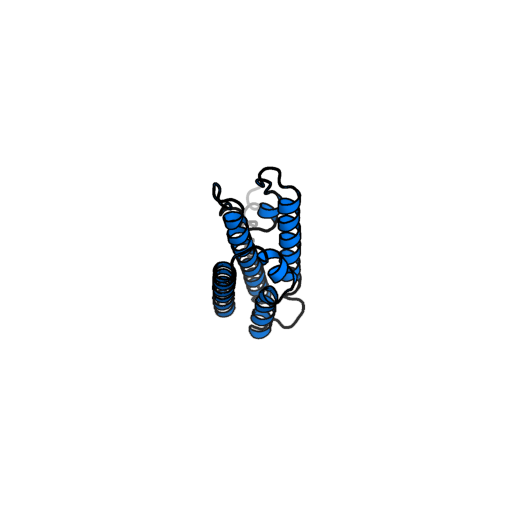9.19 95 ASN A CA 1
ATOM 789 C C . ASN A 1 95 ? -13.634 -10.373 14.089 1.00 79.19 95 ASN A C 1
ATOM 791 O O . ASN A 1 95 ? -13.698 -11.525 14.513 1.00 79.19 95 ASN A O 1
ATOM 795 N N . GLY A 1 96 ? -13.252 -9.365 14.871 1.00 78.81 96 GLY A N 1
ATOM 796 C CA . GLY A 1 96 ? -12.826 -9.505 16.262 1.00 78.81 96 GLY A CA 1
ATOM 797 C C . GLY A 1 96 ? -13.086 -8.231 17.057 1.00 78.81 96 GLY A C 1
ATOM 798 O O . GLY A 1 96 ? -13.972 -7.448 16.719 1.00 78.81 96 GLY A O 1
ATOM 799 N N . ALA A 1 97 ? -12.310 -8.011 18.118 1.00 81.38 97 ALA A N 1
ATOM 800 C CA . ALA A 1 97 ? -12.458 -6.826 18.955 1.00 81.38 97 ALA A CA 1
ATOM 801 C C . ALA A 1 97 ? -12.208 -5.537 18.149 1.00 81.38 97 ALA A C 1
ATOM 803 O O . ALA A 1 97 ? -11.147 -5.360 17.551 1.00 81.38 97 ALA A O 1
ATOM 804 N N . LEU A 1 98 ? -13.178 -4.621 18.162 1.00 87.38 98 LEU A N 1
ATOM 805 C CA . LEU A 1 98 ? -13.070 -3.301 17.538 1.00 87.38 98 LEU A CA 1
ATOM 806 C C . LEU A 1 98 ? -12.392 -2.321 18.498 1.00 87.38 98 LEU A C 1
ATOM 808 O O . LEU A 1 98 ? -13.028 -1.430 19.053 1.00 87.38 98 LEU A O 1
ATOM 812 N N . THR A 1 99 ? -11.096 -2.518 18.728 1.00 92.69 99 THR A N 1
ATOM 813 C CA . THR A 1 99 ? -10.287 -1.664 19.606 1.00 92.69 99 THR A CA 1
ATOM 814 C C . THR A 1 99 ? -9.142 -1.023 18.837 1.00 92.69 99 THR A C 1
ATOM 816 O O . THR A 1 99 ? -8.659 -1.575 17.847 1.00 92.69 99 THR A O 1
ATOM 819 N N . GLN A 1 100 ? -8.666 0.119 19.334 1.00 95.25 100 GLN A N 1
ATOM 820 C CA . GLN A 1 100 ? -7.517 0.821 18.761 1.00 95.25 100 GLN A CA 1
ATOM 821 C C . GLN A 1 100 ? -6.267 -0.072 18.741 1.00 95.25 100 GLN A C 1
ATOM 823 O O . GLN A 1 100 ? -5.531 -0.095 17.759 1.00 95.25 100 GLN A O 1
ATOM 828 N N . ALA A 1 101 ? -6.068 -0.870 19.796 1.00 94.94 101 ALA A N 1
ATOM 829 C CA . ALA A 1 101 ? -4.947 -1.798 19.894 1.00 94.94 101 ALA A CA 1
ATOM 830 C C . ALA A 1 101 ? -4.994 -2.894 18.815 1.00 94.94 101 ALA A C 1
ATOM 832 O O . ALA A 1 101 ? -3.964 -3.227 18.233 1.00 94.94 101 ALA A O 1
ATOM 833 N N . GLU A 1 102 ? -6.173 -3.455 18.522 1.00 94.44 102 GLU A N 1
ATOM 834 C CA . GLU A 1 102 ? -6.306 -4.450 17.451 1.00 94.44 102 GLU A CA 1
ATOM 835 C C . GLU A 1 102 ? -6.192 -3.796 16.066 1.00 94.44 102 GLU A C 1
ATOM 837 O O . GLU A 1 102 ? -5.559 -4.366 15.178 1.00 94.44 102 GLU A O 1
ATOM 842 N N . PHE A 1 103 ? -6.722 -2.580 15.896 1.00 96.31 103 PHE A N 1
ATOM 843 C CA . PHE A 1 103 ? -6.562 -1.782 14.679 1.00 96.31 103 PHE A CA 1
ATOM 844 C C . PHE A 1 103 ? -5.079 -1.558 14.342 1.00 96.31 103 PHE A C 1
ATOM 846 O O . PHE A 1 103 ? -4.626 -1.926 13.255 1.00 96.31 103 PHE A O 1
ATOM 853 N N . GLU A 1 104 ? -4.302 -1.035 15.294 1.00 96.88 104 GLU A N 1
ATOM 854 C CA . GLU A 1 104 ? -2.865 -0.793 15.128 1.00 96.88 104 GLU A CA 1
ATOM 855 C C . GLU A 1 104 ? -2.103 -2.102 14.891 1.00 96.88 104 GLU A C 1
ATOM 857 O O . GLU A 1 104 ? -1.339 -2.220 13.933 1.00 96.88 104 GLU A O 1
ATOM 862 N N . LYS A 1 105 ? -2.370 -3.133 15.701 1.00 96.06 105 LYS A N 1
ATOM 863 C CA . LYS A 1 105 ? -1.719 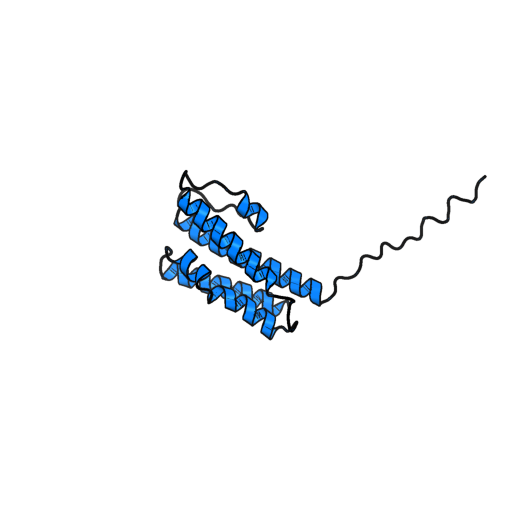-4.443 15.579 1.00 96.06 105 LYS A CA 1
ATOM 864 C C . LYS A 1 105 ? -1.906 -5.062 14.195 1.00 96.06 105 LYS A C 1
ATOM 866 O O . LYS A 1 105 ? -0.953 -5.638 13.660 1.00 96.06 105 LYS A O 1
ATOM 871 N N . GLN A 1 106 ? -3.111 -4.985 13.629 1.00 96.25 106 GLN A N 1
ATOM 872 C CA . GLN A 1 106 ? -3.390 -5.538 12.305 1.00 96.25 106 GLN A CA 1
ATOM 873 C C . GLN A 1 106 ? -2.710 -4.739 11.189 1.00 96.25 106 GLN A C 1
ATOM 875 O O . GLN A 1 106 ? -2.170 -5.356 10.267 1.00 96.25 106 GLN A O 1
ATOM 880 N N . LEU A 1 107 ? -2.665 -3.407 11.293 1.00 97.44 107 LEU A N 1
ATOM 881 C CA . LEU A 1 107 ? -1.926 -2.557 10.356 1.00 97.44 107 LEU A CA 1
ATOM 882 C C . LEU A 1 107 ? -0.415 -2.814 10.418 1.00 97.44 107 LEU A C 1
ATOM 884 O O . LEU A 1 107 ? 0.207 -3.075 9.392 1.00 97.44 107 LEU A O 1
ATOM 888 N N . ASP A 1 108 ? 0.176 -2.857 11.612 1.00 97.19 108 ASP A N 1
ATOM 889 C CA . ASP A 1 108 ? 1.590 -3.214 11.79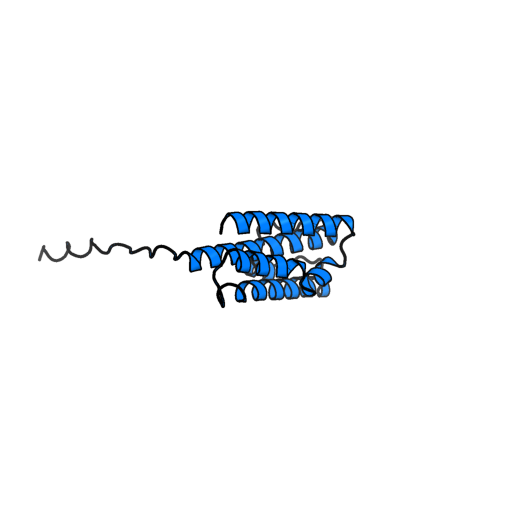2 1.00 97.19 108 ASP A CA 1
ATOM 890 C C . ASP A 1 108 ? 1.889 -4.654 11.352 1.00 97.19 108 ASP A C 1
ATOM 892 O O . ASP A 1 108 ? 3.030 -5.023 11.058 1.00 97.19 108 ASP A O 1
ATOM 896 N N . GLY A 1 109 ? 0.869 -5.513 11.334 1.00 96.69 109 GLY A N 1
ATOM 897 C CA . GLY A 1 109 ? 0.944 -6.851 10.762 1.00 96.69 109 GLY A CA 1
ATOM 898 C C . GLY A 1 109 ? 1.328 -6.839 9.281 1.00 96.69 109 GLY A C 1
ATOM 899 O O . GLY A 1 109 ? 2.040 -7.742 8.853 1.00 96.69 109 GLY A O 1
ATOM 900 N N . VAL A 1 110 ? 0.941 -5.806 8.523 1.00 97.06 110 VAL A N 1
ATOM 901 C CA . VAL A 1 110 ? 1.297 -5.645 7.102 1.00 97.06 110 VAL A CA 1
ATOM 902 C C . VAL A 1 110 ? 2.810 -5.545 6.926 1.00 97.06 110 VAL A C 1
ATOM 904 O O . VAL A 1 110 ? 3.380 -6.253 6.101 1.00 97.06 110 VAL A O 1
ATOM 907 N N . LEU A 1 111 ? 3.476 -4.726 7.746 1.00 96.88 111 LEU A N 1
ATOM 908 C CA . LEU A 1 111 ? 4.920 -4.474 7.640 1.00 96.88 111 LEU A CA 1
ATOM 909 C C . LEU A 1 111 ? 5.785 -5.657 8.088 1.00 96.88 111 LEU A C 1
ATOM 911 O O . LEU A 1 111 ? 6.975 -5.707 7.784 1.00 96.88 111 LEU A O 1
ATOM 915 N N . ARG A 1 112 ? 5.187 -6.603 8.817 1.00 96.12 112 ARG A N 1
ATOM 916 C CA . ARG A 1 112 ? 5.817 -7.848 9.278 1.00 96.12 112 ARG A CA 1
ATOM 917 C C . ARG A 1 112 ? 5.461 -9.046 8.396 1.00 96.12 112 ARG A C 1
ATOM 919 O O . ARG A 1 112 ? 5.967 -10.144 8.623 1.00 96.12 112 ARG A O 1
ATOM 926 N N . ASP A 1 113 ? 4.570 -8.864 7.423 1.00 97.00 113 ASP A N 1
ATOM 927 C CA . ASP A 1 113 ? 4.124 -9.940 6.551 1.00 97.00 113 ASP A CA 1
ATOM 928 C C . ASP A 1 113 ? 5.219 -10.287 5.532 1.00 97.00 113 ASP A C 1
ATOM 930 O O . ASP A 1 113 ? 5.798 -9.420 4.872 1.00 97.00 113 ASP A O 1
ATOM 934 N N . ARG A 1 114 ? 5.478 -11.586 5.359 1.00 97.38 114 ARG A N 1
ATOM 935 C CA . ARG A 1 114 ? 6.489 -12.080 4.413 1.00 97.38 114 ARG A CA 1
ATOM 936 C C . ARG A 1 114 ? 6.196 -11.669 2.971 1.00 97.38 114 ARG A C 1
ATOM 938 O O . ARG A 1 114 ? 7.126 -11.533 2.183 1.00 97.38 114 ARG A O 1
ATOM 945 N N . ASN A 1 115 ? 4.930 -11.457 2.611 1.00 97.75 115 ASN A N 1
ATOM 946 C CA . ASN A 1 115 ? 4.561 -10.973 1.282 1.00 97.75 115 ASN A CA 1
ATOM 947 C C . ASN A 1 115 ? 4.994 -9.518 1.066 1.00 97.75 115 ASN A C 1
ATOM 949 O O . ASN A 1 115 ? 5.420 -9.183 -0.037 1.00 97.75 115 ASN A O 1
ATOM 953 N N . PHE A 1 116 ? 4.910 -8.670 2.098 1.00 98.06 116 PHE A N 1
ATOM 954 C CA . PHE A 1 116 ? 5.419 -7.297 2.046 1.00 98.06 116 PHE A CA 1
ATOM 955 C C . PHE A 1 116 ? 6.937 -7.295 1.901 1.00 98.06 116 PHE A C 1
ATOM 957 O O . PHE A 1 116 ? 7.456 -6.712 0.950 1.00 98.06 116 PHE A O 1
ATOM 964 N N . GLU A 1 117 ? 7.636 -8.033 2.766 1.00 97.56 117 GLU A N 1
ATOM 965 C CA . GLU A 1 117 ? 9.095 -8.159 2.710 1.00 97.56 117 GLU A CA 1
ATOM 966 C C . GLU A 1 117 ? 9.573 -8.673 1.342 1.00 97.56 117 GLU A C 1
ATOM 968 O O . GLU A 1 117 ? 10.502 -8.121 0.744 1.00 97.56 117 GLU A O 1
ATOM 973 N N . PHE A 1 118 ? 8.902 -9.700 0.814 1.00 97.88 118 PHE A N 1
ATOM 974 C CA . PHE A 1 118 ? 9.191 -10.252 -0.503 1.00 97.88 118 PHE A CA 1
ATOM 975 C C . PHE A 1 118 ? 8.954 -9.238 -1.623 1.00 97.88 118 PHE A C 1
ATOM 977 O O . PHE A 1 118 ? 9.772 -9.141 -2.536 1.00 97.88 118 PHE A O 1
ATOM 984 N N . PHE A 1 119 ? 7.859 -8.479 -1.574 1.00 98.25 119 PHE A N 1
ATOM 985 C CA . PHE A 1 119 ? 7.525 -7.522 -2.624 1.00 98.25 119 PHE A CA 1
ATOM 986 C C . PHE A 1 119 ? 8.550 -6.386 -2.708 1.00 98.25 119 PHE A C 1
ATOM 988 O O . PHE A 1 119 ? 9.005 -6.035 -3.795 1.00 98.25 119 PHE A O 1
ATOM 995 N N . ILE A 1 120 ? 9.008 -5.881 -1.560 1.00 97.81 120 ILE A N 1
ATOM 996 C CA . ILE A 1 120 ? 9.993 -4.794 -1.503 1.00 97.81 120 ILE A CA 1
ATOM 997 C C . ILE A 1 120 ? 11.443 -5.284 -1.613 1.00 97.81 120 ILE A C 1
ATOM 999 O O . ILE A 1 120 ? 12.377 -4.488 -1.501 1.00 97.81 120 ILE A O 1
ATOM 1003 N N . ARG A 1 121 ? 11.680 -6.590 -1.812 1.00 96.38 121 ARG A N 1
ATOM 1004 C CA . ARG A 1 121 ? 13.022 -7.189 -1.709 1.00 96.38 121 ARG A CA 1
ATOM 1005 C C . ARG A 1 121 ? 14.051 -6.587 -2.667 1.00 96.38 121 ARG A C 1
ATOM 1007 O O . ARG A 1 121 ? 15.228 -6.562 -2.315 1.00 96.38 121 ARG A O 1
ATOM 1014 N N . GLY A 1 122 ? 13.608 -6.104 -3.829 1.00 93.88 122 GLY A N 1
ATOM 1015 C CA . GLY A 1 122 ? 14.458 -5.509 -4.865 1.00 93.88 122 GLY A CA 1
ATOM 1016 C C . GLY A 1 122 ? 14.866 -4.056 -4.610 1.00 93.88 122 GLY A C 1
ATOM 1017 O O . GLY A 1 122 ? 15.718 -3.539 -5.326 1.00 93.88 122 GLY A O 1
ATOM 1018 N N . LEU A 1 123 ? 14.289 -3.393 -3.604 1.00 97.50 123 LEU A N 1
ATOM 1019 C CA . LEU A 1 123 ? 14.670 -2.027 -3.253 1.00 97.50 123 LEU A CA 1
ATOM 1020 C C . LEU A 1 123 ? 16.067 -1.981 -2.596 1.00 97.50 123 LEU A C 1
ATOM 1022 O O . LEU A 1 123 ? 16.448 -2.915 -1.885 1.00 97.50 123 LEU A O 1
ATOM 1026 N N . PRO A 1 124 ? 16.825 -0.886 -2.752 1.00 97.25 124 PRO A N 1
ATOM 1027 C CA . PRO A 1 124 ? 17.994 -0.591 -1.927 1.00 97.25 124 PRO A CA 1
ATOM 1028 C C . PRO A 1 124 ? 17.657 -0.506 -0.432 1.00 97.25 124 PRO A C 1
ATOM 1030 O O . PRO A 1 124 ? 16.526 -0.216 -0.043 1.00 97.25 124 PRO A O 1
ATOM 1033 N N . ARG A 1 125 ? 18.638 -0.765 0.441 1.00 97.06 125 ARG A N 1
ATOM 1034 C CA . ARG A 1 125 ? 18.425 -0.826 1.902 1.00 97.06 125 ARG A CA 1
ATOM 1035 C C . ARG A 1 125 ? 17.880 0.484 2.482 1.00 97.06 125 ARG A C 1
ATOM 1037 O O . ARG A 1 125 ? 17.029 0.462 3.374 1.00 97.06 125 ARG A O 1
ATOM 1044 N N . ASP A 1 126 ? 18.397 1.607 2.013 1.00 97.50 126 ASP A N 1
ATOM 1045 C CA . ASP A 1 126 ? 17.978 2.953 2.388 1.00 97.50 126 ASP A CA 1
ATOM 1046 C C . ASP A 1 126 ? 16.543 3.239 1.926 1.00 97.50 126 ASP A C 1
ATOM 1048 O O . ASP A 1 126 ? 15.730 3.672 2.745 1.00 97.50 126 ASP A O 1
ATOM 1052 N N . GLU A 1 127 ? 16.199 2.887 0.682 1.00 97.50 127 GLU A N 1
ATOM 1053 C CA . GLU A 1 127 ? 14.839 3.015 0.141 1.00 97.50 1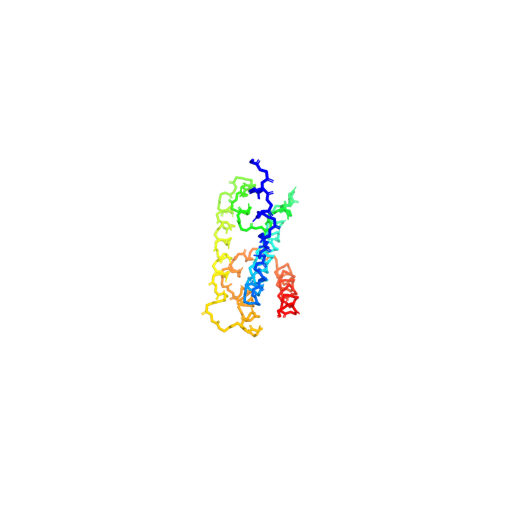27 GLU A CA 1
ATOM 1054 C C . GLU A 1 127 ? 13.836 2.121 0.888 1.00 97.50 127 GLU A C 1
ATOM 1056 O O . GLU A 1 127 ? 12.774 2.600 1.286 1.00 97.50 127 GLU A O 1
ATOM 1061 N N . LYS A 1 128 ? 14.189 0.861 1.196 1.00 97.81 128 LYS A N 1
ATOM 1062 C CA . LYS A 1 128 ? 13.362 -0.016 2.052 1.00 97.81 128 LYS A CA 1
ATOM 1063 C C . LYS A 1 128 ? 13.094 0.628 3.405 1.00 97.81 128 LYS A C 1
ATOM 1065 O O . LYS A 1 128 ? 11.960 0.662 3.873 1.00 97.81 128 LYS A O 1
ATOM 1070 N N . SER A 1 129 ? 14.144 1.149 4.036 1.00 97.88 129 SER A N 1
ATOM 1071 C CA . SER A 1 129 ? 14.038 1.781 5.350 1.00 97.88 129 SER A CA 1
ATOM 1072 C C . SER A 1 129 ? 13.180 3.049 5.292 1.00 97.88 129 SER A C 1
ATOM 1074 O O . SER A 1 129 ? 12.417 3.321 6.217 1.00 97.88 129 SER A O 1
ATOM 1076 N N . ALA A 1 130 ? 13.282 3.831 4.214 1.00 98.31 130 ALA A N 1
ATOM 1077 C CA . ALA A 1 130 ? 12.469 5.023 4.000 1.00 98.31 130 ALA A CA 1
ATOM 1078 C C . ALA A 1 130 ? 10.989 4.689 3.757 1.00 98.31 130 ALA A C 1
ATOM 1080 O O . ALA A 1 130 ? 10.123 5.360 4.331 1.00 98.31 130 ALA A O 1
ATOM 1081 N N . LEU A 1 131 ? 10.705 3.637 2.982 1.00 98.44 131 LEU A N 1
ATOM 1082 C CA . LEU A 1 131 ? 9.356 3.114 2.781 1.00 98.44 131 LEU A CA 1
ATOM 1083 C C . LEU A 1 131 ? 8.753 2.673 4.115 1.00 98.44 131 LEU A C 1
ATOM 1085 O O . LEU A 1 131 ? 7.739 3.226 4.521 1.00 98.44 131 LEU A O 1
ATOM 1089 N N . ILE A 1 132 ? 9.425 1.789 4.859 1.00 98.31 132 ILE A N 1
ATOM 1090 C CA . ILE A 1 132 ? 8.933 1.283 6.153 1.00 98.31 132 ILE A CA 1
ATOM 1091 C C . ILE A 1 132 ? 8.637 2.429 7.128 1.00 98.31 132 ILE A C 1
ATOM 1093 O O . ILE A 1 132 ? 7.574 2.452 7.743 1.00 98.31 132 ILE A O 1
ATOM 1097 N N . ARG A 1 133 ? 9.525 3.426 7.246 1.00 98.44 133 ARG A N 1
ATOM 1098 C CA . ARG A 1 133 ? 9.268 4.602 8.098 1.00 98.44 133 ARG A CA 1
ATOM 1099 C C . ARG A 1 133 ? 8.066 5.420 7.630 1.00 98.44 133 ARG A C 1
ATOM 1101 O O . ARG A 1 133 ? 7.370 6.017 8.447 1.00 98.44 133 ARG A O 1
ATOM 1108 N N . THR A 1 134 ? 7.843 5.511 6.324 1.00 98.31 134 THR A N 1
ATOM 1109 C CA . THR A 1 134 ? 6.695 6.233 5.766 1.00 98.31 134 THR A CA 1
ATOM 1110 C C . THR A 1 134 ? 5.399 5.486 6.036 1.00 98.31 134 THR A C 1
ATOM 1112 O O . THR A 1 134 ? 4.467 6.094 6.551 1.00 98.31 134 THR A O 1
ATOM 1115 N N . GLU A 1 135 ? 5.375 4.178 5.808 1.00 98.44 135 GLU A N 1
ATOM 1116 C CA . GLU A 1 135 ? 4.246 3.306 6.136 1.00 98.44 135 GLU A CA 1
ATOM 1117 C C . GLU A 1 135 ? 3.911 3.372 7.635 1.00 98.44 135 GLU A C 1
ATOM 1119 O O . GLU A 1 135 ? 2.767 3.610 8.005 1.00 98.44 135 GLU A O 1
ATOM 1124 N N . GLN A 1 136 ? 4.914 3.300 8.516 1.00 98.50 136 GLN A N 1
ATOM 1125 C CA . GLN A 1 136 ? 4.727 3.467 9.964 1.00 98.50 136 GLN A CA 1
ATOM 1126 C C . GLN A 1 136 ? 4.107 4.821 10.331 1.00 98.50 136 GLN A C 1
ATOM 1128 O O . GLN A 1 136 ? 3.313 4.906 11.266 1.00 98.50 136 GLN A O 1
ATOM 1133 N N . ARG A 1 137 ? 4.452 5.902 9.618 1.00 98.50 137 ARG A N 1
ATOM 1134 C CA . ARG A 1 137 ? 3.816 7.212 9.833 1.00 98.50 137 ARG A CA 1
ATOM 1135 C C . ARG A 1 137 ? 2.354 7.206 9.399 1.00 98.50 137 ARG A C 1
ATOM 1137 O O . ARG A 1 137 ? 1.534 7.759 10.124 1.00 98.50 137 ARG A O 1
ATOM 1144 N N . VAL A 1 138 ? 2.033 6.574 8.270 1.00 98.38 138 VAL A N 1
ATOM 1145 C CA . VAL A 1 138 ? 0.648 6.411 7.798 1.00 98.38 138 VAL A CA 1
ATOM 1146 C C . VAL A 1 138 ? -0.172 5.616 8.816 1.00 98.38 138 VAL A C 1
ATOM 1148 O O . VAL A 1 138 ? -1.259 6.050 9.190 1.00 98.38 138 VAL A O 1
ATOM 1151 N N . ILE A 1 139 ? 0.379 4.516 9.338 1.00 98.38 139 ILE A N 1
ATOM 1152 C CA . ILE A 1 139 ? -0.262 3.710 10.387 1.00 98.38 139 ILE A CA 1
ATOM 1153 C C . ILE A 1 139 ? -0.520 4.563 11.630 1.00 98.38 139 ILE A C 1
ATOM 1155 O O . ILE A 1 139 ? -1.658 4.646 12.072 1.00 98.38 139 ILE A O 1
ATOM 1159 N N . LYS A 1 140 ? 0.485 5.284 12.143 1.00 98.38 140 LYS A N 1
ATOM 1160 C CA . LYS A 1 140 ? 0.318 6.169 13.311 1.00 98.38 140 LYS A CA 1
ATOM 1161 C C . LYS A 1 140 ? -0.756 7.238 13.107 1.00 98.38 140 LYS A C 1
ATOM 1163 O O . LYS A 1 140 ? -1.522 7.515 14.024 1.00 98.38 140 LYS A O 1
ATOM 1168 N N . GLN A 1 141 ? -0.814 7.841 11.920 1.00 98.31 141 GLN A N 1
ATOM 1169 C CA . GLN A 1 141 ? -1.840 8.830 11.583 1.00 98.31 141 GLN A CA 1
ATOM 1170 C C . GLN A 1 141 ? -3.239 8.214 11.576 1.00 98.31 141 GLN A C 1
ATOM 1172 O O . GLN A 1 141 ? -4.167 8.838 12.082 1.00 98.31 141 GLN A O 1
ATOM 1177 N N . ALA A 1 142 ? -3.390 7.003 11.040 1.00 97.69 142 ALA A N 1
ATOM 1178 C CA . ALA A 1 142 ? -4.658 6.286 11.059 1.00 97.69 142 ALA A CA 1
ATOM 1179 C C . ALA A 1 142 ? -5.049 5.860 12.482 1.00 97.69 142 ALA A C 1
ATOM 1181 O O . ALA A 1 142 ? -6.187 6.058 12.883 1.00 97.69 142 ALA A O 1
ATOM 1182 N N . THR A 1 143 ? -4.106 5.353 13.278 1.00 97.38 143 THR A N 1
ATOM 1183 C CA . THR A 1 143 ? -4.342 4.973 14.680 1.00 97.38 143 T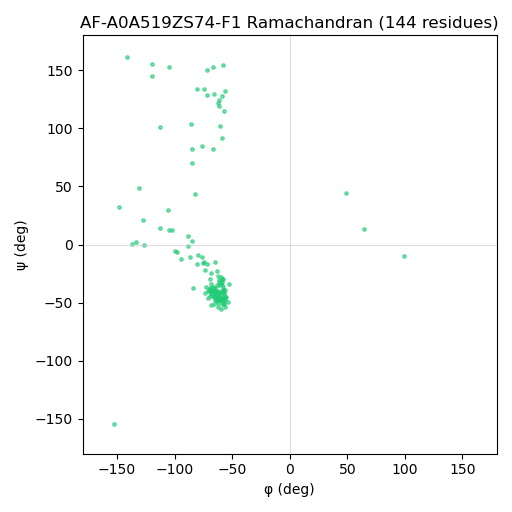HR A CA 1
ATOM 1184 C C . THR A 1 143 ? -4.780 6.164 15.533 1.00 97.38 143 THR A C 1
ATOM 1186 O O . THR A 1 143 ? -5.563 5.986 16.458 1.00 97.38 143 THR A O 1
ATOM 1189 N N . ALA A 1 144 ? -4.313 7.378 15.229 1.00 97.38 144 ALA A N 1
ATOM 1190 C CA . ALA A 1 144 ? -4.752 8.602 15.901 1.00 97.38 144 ALA A CA 1
ATOM 1191 C C . ALA A 1 144 ? -6.151 9.089 15.467 1.00 97.38 144 ALA A C 1
ATOM 1193 O O . ALA A 1 144 ? -6.716 9.955 16.128 1.00 97.38 144 ALA A O 1
ATOM 1194 N N . GLN A 1 145 ? -6.679 8.585 14.346 1.00 96.00 145 GLN A N 1
ATOM 1195 C CA . GLN A 1 145 ? -8.025 8.893 13.840 1.00 96.00 145 GLN A CA 1
ATOM 1196 C C . GLN A 1 145 ? -9.082 7.869 14.278 1.00 96.00 145 GLN A C 1
ATOM 1198 O O . GLN A 1 145 ? -10.267 8.123 14.070 1.00 96.00 145 GLN A O 1
ATOM 1203 N N . PHE A 1 146 ? -8.651 6.724 14.814 1.00 92.06 146 PHE A N 1
ATOM 1204 C CA . PHE A 1 146 ? -9.516 5.705 15.405 1.00 92.06 146 PHE A CA 1
ATOM 1205 C C . PHE A 1 146 ? -10.091 6.190 16.739 1.00 92.06 146 PHE A C 1
ATOM 1207 O O . PHE A 1 146 ? -11.298 5.955 16.973 1.00 92.06 146 PHE A O 1
#

Foldseek 3Di:
DPPPPPPPPPPPPCPPDDDPLRVLLVLLLLLLLVLLLLLCQLLVCVVDVPDGDDPVCSDLVSLCPDDPPVPPVVLSVLSNVVSVVSVVLSVPRPPDDPDLVVSLVSLVVCVVDPSSCVSCVPPDPVSNVVSSVVSVVSSVVSSVVD

Mean predicted aligned error: 6.81 Å

Solvent-accessible surface area (backbone atoms only — not comparable to full-atom values): 8876 Å² total; per-residue (Å²): 145,88,76,86,89,72,83,81,82,77,73,77,84,76,74,75,76,76,48,73,67,56,51,50,46,51,52,50,40,51,48,48,29,50,49,50,34,53,54,47,36,55,56,44,35,67,75,36,83,91,54,71,60,65,85,80,41,50,44,66,68,50,50,67,72,61,76,94,43,92,88,38,62,67,60,49,48,52,50,51,51,50,52,56,52,49,56,55,55,54,70,57,64,82,80,61,78,92,43,65,69,51,52,44,52,57,56,57,43,50,79,69,31,67,68,50,53,59,70,52,59,85,52,54,73,68,56,45,52,52,48,53,55,48,46,53,49,52,48,54,55,51,57,76,70,102

Radius of gyration: 20.57 Å; Cα contacts (8 Å, |Δi|>4): 96; chains: 1; bounding box: 78×30×42 Å

pLDDT: mean 90.63, std 13.7, range [47.03, 98.56]

Secondary structure (DSSP, 8-state):
--SSSSSSS-------PPPHHHHHHHHHHHHHHHHHHHHHHHHHHHH-TTS---TT--SHHHHHH---STT-HHHHHHHHHHHHHHHHHHTTTTSS---HHHHHHHHHHHHT-HHHHHHGGGS-HHHHHHHHHHHHHHHHHHHTT-

Sequence (146 aa):
MRHLLKLLLFLPLLAAAQTPAETNKQLFDRTIDELNFRTFETVYDKHFTRQKFPTSLRTAAARRQFSTFENNAELQKLFLNYNGVAERYKARFGNGALTQAEFEKQLDGVLRDRNFEFFIRGLPRDEKSALIRTEQRVIKQATAQF